Protein AF-A0A526YIU4-F1 (afdb_monomer_lite)

Structure (mmCIF, N/CA/C/O backbone):
data_AF-A0A526YIU4-F1
#
_entry.id   AF-A0A526YIU4-F1
#
loop_
_atom_site.group_PDB
_atom_site.id
_atom_site.type_symbol
_atom_site.label_atom_id
_atom_site.label_alt_id
_atom_site.label_comp_id
_atom_site.label_asym_id
_atom_site.label_entity_id
_atom_site.label_seq_id
_atom_site.pdbx_PDB_ins_code
_atom_site.Cartn_x
_atom_site.Cartn_y
_atom_site.Cartn_z
_atom_site.occupancy
_atom_site.B_iso_or_equiv
_atom_site.auth_seq_id
_atom_site.auth_comp_id
_atom_site.auth_asym_id
_atom_site.auth_atom_id
_atom_site.pdbx_PDB_model_num
ATOM 1 N N . MET A 1 1 ? 0.982 -14.135 4.148 1.00 79.31 1 MET A N 1
ATOM 2 C CA . MET A 1 1 ? 1.416 -13.807 5.526 1.00 79.31 1 MET A CA 1
ATOM 3 C C . MET A 1 1 ? 1.360 -12.302 5.798 1.00 79.31 1 MET A C 1
ATOM 5 O O . MET A 1 1 ? 0.554 -11.894 6.618 1.00 79.31 1 MET A O 1
ATOM 9 N N . MET A 1 2 ? 2.127 -11.466 5.082 1.00 83.75 2 MET A N 1
ATOM 10 C CA . MET A 1 2 ? 2.229 -10.020 5.371 1.00 83.75 2 MET A CA 1
ATOM 11 C C . MET A 1 2 ? 0.904 -9.249 5.286 1.00 83.75 2 MET A C 1
ATOM 13 O O . MET A 1 2 ? 0.633 -8.413 6.140 1.00 83.75 2 MET A O 1
ATOM 17 N N . ALA A 1 3 ? 0.043 -9.576 4.317 1.00 83.25 3 ALA A N 1
ATOM 18 C CA . ALA A 1 3 ? -1.279 -8.954 4.204 1.00 83.25 3 ALA A CA 1
ATOM 19 C C . ALA A 1 3 ? -2.161 -9.207 5.443 1.00 83.25 3 ALA A C 1
ATOM 21 O O . ALA A 1 3 ? -2.817 -8.293 5.928 1.00 83.25 3 ALA A O 1
ATOM 22 N N . ALA A 1 4 ? -2.128 -10.421 6.003 1.00 83.81 4 ALA A N 1
ATOM 23 C CA . ALA A 1 4 ? -2.887 -10.755 7.208 1.00 83.81 4 ALA A CA 1
ATOM 24 C C . ALA A 1 4 ? -2.382 -9.976 8.433 1.00 83.81 4 ALA A C 1
ATOM 26 O O . ALA A 1 4 ? -3.180 -9.481 9.223 1.00 83.81 4 ALA A O 1
ATOM 27 N N . ILE A 1 5 ? -1.060 -9.810 8.553 1.00 88.00 5 ILE A N 1
ATOM 28 C CA . ILE A 1 5 ? -0.438 -9.015 9.620 1.00 88.00 5 ILE A CA 1
ATOM 29 C C . ILE A 1 5 ? -0.831 -7.537 9.485 1.00 88.00 5 ILE A C 1
ATOM 31 O O . ILE A 1 5 ? -1.210 -6.918 10.475 1.00 88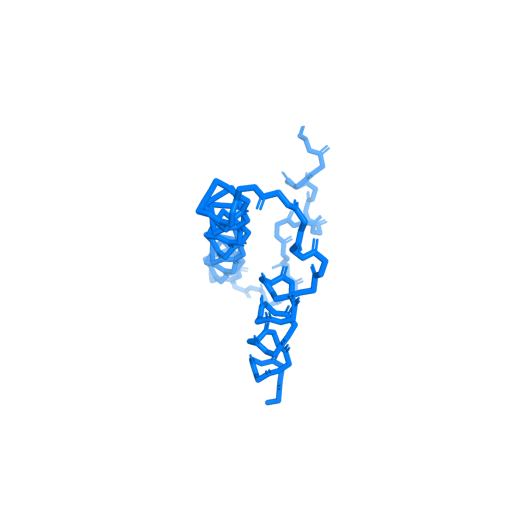.00 5 ILE A O 1
ATOM 35 N N . ALA A 1 6 ? -0.810 -6.983 8.268 1.00 83.38 6 ALA A N 1
ATOM 36 C CA . ALA A 1 6 ? -1.205 -5.597 8.015 1.00 83.38 6 ALA A CA 1
ATOM 37 C C . ALA A 1 6 ? -2.671 -5.331 8.397 1.00 83.38 6 ALA A C 1
ATOM 39 O O . ALA A 1 6 ? -2.966 -4.330 9.048 1.00 83.38 6 ALA A O 1
ATOM 40 N N . VAL A 1 7 ? -3.578 -6.253 8.056 1.00 85.62 7 VAL A N 1
ATOM 41 C CA . VAL A 1 7 ? -4.992 -6.162 8.450 1.00 85.62 7 VAL A CA 1
ATOM 42 C C . VAL A 1 7 ? -5.137 -6.228 9.970 1.00 85.62 7 VAL A C 1
ATOM 44 O O . VAL A 1 7 ? -5.838 -5.403 10.549 1.00 85.62 7 VAL A O 1
ATOM 47 N N . LEU A 1 8 ? -4.440 -7.151 10.636 1.00 88.31 8 LEU A N 1
ATOM 48 C CA . LEU A 1 8 ? -4.519 -7.316 12.089 1.00 88.31 8 LEU A CA 1
ATOM 49 C C . LEU A 1 8 ? -4.028 -6.065 12.835 1.00 88.31 8 LEU A C 1
ATOM 51 O O . LEU A 1 8 ? -4.695 -5.592 13.754 1.00 88.31 8 LEU A O 1
ATOM 55 N N . VAL A 1 9 ? -2.909 -5.480 12.399 1.00 84.81 9 VAL A N 1
ATOM 56 C CA . VAL A 1 9 ? -2.381 -4.230 12.966 1.00 84.81 9 VAL A CA 1
ATOM 57 C C . VAL A 1 9 ? -3.294 -3.042 12.651 1.00 84.81 9 VAL A C 1
ATOM 59 O O . VAL A 1 9 ? -3.504 -2.202 13.521 1.00 84.81 9 VAL A O 1
ATOM 62 N N . GLY A 1 10 ? -3.889 -2.981 11.455 1.00 80.62 10 GLY A N 1
ATOM 63 C CA . GLY A 1 10 ? -4.871 -1.953 11.098 1.00 80.62 10 GLY A CA 1
ATOM 64 C C . GLY A 1 10 ? -6.113 -1.993 11.994 1.00 80.62 10 GLY A C 1
ATOM 65 O O . GLY A 1 10 ? -6.550 -0.956 12.493 1.00 80.62 10 GLY A O 1
ATOM 66 N N . VAL A 1 11 ? -6.629 -3.193 12.275 1.00 81.25 11 VAL A N 1
ATOM 67 C CA . VAL A 1 11 ? -7.752 -3.394 13.204 1.00 81.25 11 VAL A CA 1
ATOM 68 C C . VAL A 1 11 ? -7.352 -3.019 14.632 1.00 81.25 11 VAL A C 1
ATOM 70 O O . VAL A 1 11 ? -8.083 -2.284 15.288 1.00 81.25 11 VAL A O 1
ATOM 73 N N . ALA A 1 12 ? -6.173 -3.436 15.101 1.00 81.00 12 ALA A N 1
ATOM 74 C CA . ALA A 1 12 ? -5.662 -3.051 16.418 1.00 81.00 12 ALA A CA 1
ATOM 75 C C . ALA A 1 12 ? -5.472 -1.526 16.551 1.00 81.00 12 ALA A C 1
ATOM 77 O O . ALA A 1 12 ? -5.809 -0.941 17.579 1.00 81.00 12 ALA A O 1
ATOM 78 N N . PHE A 1 13 ? -4.993 -0.854 15.499 1.00 76.94 13 PHE A N 1
ATOM 79 C CA . PHE A 1 13 ? -4.870 0.605 15.455 1.00 76.94 13 PHE A CA 1
ATOM 80 C C . PHE A 1 13 ? -6.232 1.304 15.532 1.00 76.94 13 PHE A C 1
ATOM 82 O O . PHE A 1 13 ? -6.347 2.375 16.134 1.00 76.94 13 PHE A O 1
ATOM 89 N N . MET A 1 14 ? -7.280 0.704 14.966 1.00 73.38 14 MET A N 1
ATOM 90 C CA . MET A 1 14 ? -8.635 1.230 15.097 1.00 73.38 14 MET A CA 1
ATOM 91 C C . MET A 1 14 ? -9.237 1.011 16.486 1.00 73.38 14 MET A C 1
ATOM 93 O O . MET A 1 14 ? -9.981 1.880 16.923 1.00 73.38 14 MET A O 1
ATOM 97 N N . THR A 1 15 ? -8.915 -0.086 17.185 1.00 73.25 15 THR A N 1
ATOM 98 C CA . THR A 1 15 ? -9.599 -0.498 18.430 1.00 73.25 15 THR A CA 1
ATOM 99 C C . THR A 1 15 ? -8.854 -0.191 19.734 1.00 73.25 15 THR A C 1
ATOM 101 O O . THR A 1 15 ? -9.474 -0.156 20.797 1.00 73.25 15 THR A O 1
ATOM 104 N N . ILE A 1 16 ? -7.541 0.053 19.709 1.00 73.19 16 ILE A N 1
ATOM 105 C CA . ILE A 1 16 ? -6.769 0.314 20.933 1.00 73.19 16 ILE A CA 1
ATOM 106 C C . ILE A 1 16 ? -6.850 1.801 21.319 1.00 73.19 16 ILE A C 1
ATOM 108 O O . ILE A 1 16 ? -6.550 2.705 20.528 1.00 73.19 16 ILE A O 1
ATOM 112 N N . GLY A 1 17 ? -7.231 2.054 22.576 1.00 68.12 17 GLY A N 1
ATOM 113 C CA . GLY A 1 17 ? -7.169 3.377 23.202 1.00 68.12 17 GLY A CA 1
ATOM 114 C C . GLY A 1 17 ? -8.312 4.331 22.844 1.00 68.12 17 GLY A C 1
ATOM 115 O O . GLY A 1 17 ? -8.094 5.542 22.860 1.00 68.12 17 GLY A O 1
ATOM 116 N N . LEU A 1 18 ? -9.508 3.826 22.518 1.00 63.31 18 LEU A N 1
ATOM 117 C CA . LEU A 1 18 ? -10.683 4.681 22.329 1.00 63.31 18 LEU A CA 1
ATOM 118 C C . LEU A 1 18 ? -11.075 5.337 23.664 1.00 63.31 18 LEU A C 1
ATOM 120 O O . LEU A 1 18 ? -11.607 4.690 24.563 1.00 63.31 18 LEU A O 1
ATOM 124 N N . ARG A 1 19 ? -10.788 6.634 23.794 1.00 62.22 19 ARG A N 1
ATOM 125 C CA . ARG A 1 19 ? -11.262 7.515 24.870 1.00 62.22 19 ARG A CA 1
ATOM 126 C C . ARG A 1 19 ? -11.790 8.792 24.211 1.00 62.22 19 ARG A C 1
ATOM 128 O O . ARG A 1 19 ? -11.064 9.395 23.426 1.00 62.22 19 ARG A O 1
ATOM 135 N N . GLY A 1 20 ? -13.025 9.189 24.521 1.00 69.44 20 GLY A N 1
ATOM 136 C CA . GLY A 1 20 ? -13.693 10.355 23.920 1.00 69.44 20 GLY A CA 1
ATOM 137 C C . GLY A 1 20 ? -14.716 9.987 22.837 1.00 69.44 20 GLY A C 1
ATOM 138 O O . GLY A 1 20 ? -15.299 8.905 22.885 1.00 69.44 20 GLY A O 1
ATOM 139 N N . ASP A 1 21 ? -14.942 10.894 21.883 1.00 73.25 21 ASP A N 1
ATOM 140 C CA . ASP A 1 21 ? -15.938 10.738 20.815 1.00 73.25 21 ASP A CA 1
ATOM 141 C C . ASP A 1 21 ? -15.480 9.706 19.768 1.00 73.25 21 ASP A C 1
ATOM 143 O O . ASP A 1 21 ? -14.576 9.941 18.960 1.00 73.25 21 ASP A O 1
ATOM 147 N N . LEU A 1 22 ? -16.069 8.511 19.845 1.00 69.31 22 LEU A N 1
ATOM 148 C CA . LEU A 1 22 ? -15.649 7.332 19.085 1.00 69.31 22 LEU A CA 1
ATOM 149 C C . LEU A 1 22 ? -15.761 7.557 17.573 1.00 69.31 22 LEU A C 1
ATOM 151 O O . LEU A 1 22 ? -14.899 7.095 16.829 1.00 69.31 22 LEU A O 1
ATOM 155 N N . ALA A 1 23 ? -16.786 8.286 17.123 1.00 73.44 23 ALA A N 1
ATOM 156 C CA . ALA A 1 23 ? -17.013 8.548 15.706 1.00 73.44 23 ALA A CA 1
ATOM 157 C C . ALA A 1 23 ? -15.894 9.420 15.120 1.00 73.44 23 ALA A C 1
ATOM 159 O O . ALA A 1 23 ? -15.291 9.058 14.111 1.00 73.44 23 ALA A O 1
ATOM 160 N N . PHE A 1 24 ? -15.538 10.503 15.815 1.00 72.94 24 PHE A N 1
ATOM 161 C CA . PHE A 1 24 ? -14.502 11.433 15.368 1.00 72.94 24 PHE A CA 1
ATOM 162 C C . PHE A 1 24 ? -13.100 10.799 15.348 1.00 72.94 24 PHE A C 1
ATOM 164 O O . PHE A 1 24 ? -12.334 10.963 14.396 1.00 72.94 24 PHE A O 1
ATOM 171 N N . VAL A 1 25 ? -12.754 10.028 16.386 1.00 76.25 25 VAL A N 1
ATOM 172 C CA . VAL A 1 25 ? -11.445 9.356 16.470 1.00 76.25 25 VAL A CA 1
ATOM 173 C C . VAL A 1 25 ? -11.307 8.277 15.396 1.00 76.25 25 VAL A C 1
ATOM 175 O O . VAL A 1 25 ? -10.232 8.131 14.805 1.00 76.25 25 VAL A O 1
ATOM 178 N N . VAL A 1 26 ? -12.375 7.522 15.132 1.00 77.19 26 VAL A N 1
ATOM 179 C CA . VAL A 1 26 ? -12.374 6.481 14.100 1.00 77.19 26 VAL A CA 1
ATOM 180 C C . VAL A 1 26 ? -12.297 7.095 12.704 1.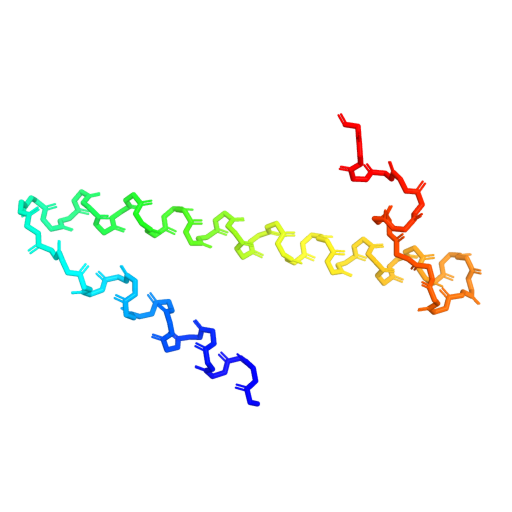00 77.19 26 VAL A C 1
ATOM 182 O O . VAL A 1 26 ? -11.507 6.605 11.901 1.00 77.19 26 VAL A O 1
ATOM 185 N N . GLU A 1 27 ? -13.015 8.186 12.423 1.00 79.94 27 GLU A N 1
ATOM 186 C CA . GLU A 1 27 ? -12.970 8.877 11.126 1.00 79.94 27 GLU A CA 1
ATOM 187 C C . GLU A 1 27 ? -11.558 9.390 10.797 1.00 79.94 27 GLU A C 1
ATOM 189 O O . GLU A 1 27 ? -11.014 9.098 9.728 1.00 79.94 27 GLU A O 1
ATOM 194 N N . LEU A 1 28 ? -10.900 10.056 11.752 1.00 81.31 28 LEU A N 1
ATOM 195 C CA . LEU A 1 28 ? -9.538 10.562 11.562 1.00 81.31 28 LEU A CA 1
ATOM 196 C C . LEU A 1 28 ? -8.525 9.423 11.341 1.00 81.31 28 LEU A C 1
ATOM 198 O O . LEU A 1 28 ? -7.625 9.520 10.501 1.00 81.31 28 LEU A O 1
ATOM 202 N N . ARG A 1 29 ? -8.668 8.315 12.082 1.00 80.62 29 ARG A N 1
ATOM 203 C CA . ARG A 1 29 ? -7.815 7.125 11.923 1.00 80.62 29 ARG A CA 1
ATOM 204 C C . ARG A 1 29 ? -8.081 6.407 10.601 1.00 80.62 29 ARG A C 1
ATOM 206 O O . ARG A 1 29 ? -7.122 5.946 9.982 1.00 80.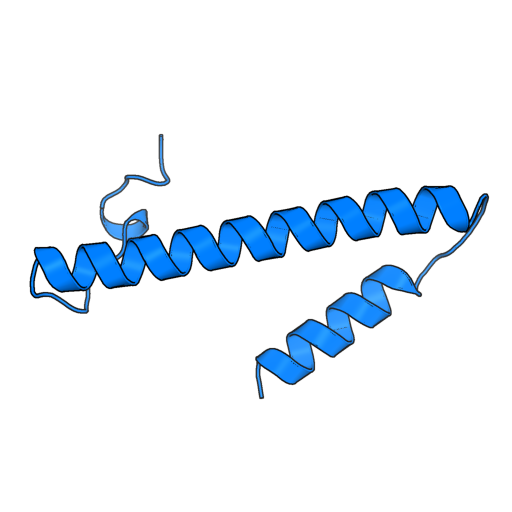62 29 ARG A O 1
ATOM 213 N N . ALA A 1 30 ? -9.336 6.348 10.154 1.00 82.56 30 ALA A N 1
ATOM 214 C CA . ALA A 1 30 ? -9.729 5.774 8.870 1.00 82.56 30 ALA A CA 1
ATOM 215 C C . ALA A 1 30 ? -9.098 6.547 7.711 1.00 82.56 30 ALA A C 1
ATOM 217 O O . ALA A 1 30 ? -8.453 5.943 6.854 1.00 82.56 30 ALA A O 1
ATOM 218 N N . ALA A 1 31 ? -9.207 7.878 7.730 1.00 85.25 31 ALA A N 1
ATOM 219 C CA . ALA A 1 31 ? -8.608 8.744 6.720 1.00 85.25 31 ALA A CA 1
ATOM 220 C C . ALA A 1 31 ? -7.083 8.568 6.660 1.00 85.25 31 ALA A C 1
ATOM 222 O O . ALA A 1 31 ? -6.508 8.430 5.579 1.00 85.25 31 ALA A O 1
ATOM 223 N N . ARG A 1 32 ? -6.418 8.485 7.821 1.00 85.94 32 ARG A N 1
ATOM 224 C CA . ARG A 1 32 ? -4.969 8.252 7.890 1.00 85.94 32 ARG A CA 1
ATOM 225 C C . ARG A 1 32 ? -4.568 6.883 7.337 1.00 85.94 32 ARG A C 1
ATOM 227 O O . ARG A 1 32 ? -3.577 6.787 6.615 1.00 85.94 32 ARG A O 1
ATOM 234 N N . LEU A 1 33 ? -5.326 5.833 7.656 1.00 87.12 33 LEU A N 1
ATOM 235 C CA . LEU A 1 33 ? -5.077 4.488 7.137 1.00 87.12 33 LEU A CA 1
ATOM 236 C C . LEU A 1 33 ? -5.278 4.437 5.615 1.00 87.12 33 LEU A C 1
ATOM 238 O O . LEU A 1 33 ? -4.423 3.913 4.905 1.00 87.12 33 LEU A O 1
ATOM 242 N N . ALA A 1 34 ? -6.356 5.045 5.112 1.00 88.12 34 ALA A N 1
ATOM 243 C CA . ALA A 1 34 ? -6.641 5.142 3.684 1.00 88.12 34 ALA A CA 1
ATOM 244 C C . ALA A 1 34 ? -5.530 5.885 2.926 1.00 88.12 34 ALA A C 1
ATOM 246 O O . ALA A 1 34 ? -5.087 5.414 1.879 1.00 88.12 34 ALA A O 1
ATOM 247 N N . ALA A 1 35 ? -5.021 6.989 3.483 1.00 90.88 35 ALA A N 1
ATOM 248 C CA . ALA A 1 35 ? -3.902 7.725 2.901 1.00 90.88 35 ALA A CA 1
ATOM 249 C C . ALA A 1 35 ? -2.629 6.865 2.805 1.00 90.88 35 ALA A C 1
ATOM 251 O O . ALA A 1 35 ? -2.000 6.822 1.751 1.00 90.88 35 ALA A O 1
ATOM 252 N N . MET A 1 36 ? -2.274 6.124 3.862 1.00 89.50 36 MET A N 1
ATOM 253 C CA . MET A 1 36 ? -1.106 5.230 3.838 1.00 89.50 36 MET A CA 1
ATOM 254 C C . MET A 1 36 ? -1.247 4.112 2.798 1.00 89.50 36 MET A C 1
ATOM 256 O O . MET A 1 36 ? -0.287 3.807 2.091 1.00 89.50 36 MET A O 1
ATOM 260 N N . VAL A 1 37 ? -2.441 3.521 2.673 1.00 91.62 37 VAL A N 1
ATOM 261 C CA . VAL A 1 37 ? -2.720 2.492 1.659 1.00 91.62 37 VAL A CA 1
ATOM 262 C C . VAL A 1 37 ? -2.590 3.073 0.251 1.00 91.62 37 VAL A C 1
ATOM 264 O O . VAL A 1 37 ? -1.925 2.473 -0.591 1.00 91.62 37 VAL A O 1
ATOM 267 N N . LEU A 1 38 ? -3.173 4.250 0.004 1.00 92.62 38 LEU A N 1
ATOM 268 C CA . LEU A 1 38 ? -3.109 4.924 -1.291 1.00 92.62 38 LEU A CA 1
ATOM 269 C C . LEU A 1 38 ? -1.660 5.206 -1.707 1.00 92.62 38 LEU A C 1
ATOM 271 O O . LEU A 1 38 ? -1.261 4.867 -2.821 1.00 92.62 38 LEU A O 1
ATOM 275 N N . VAL A 1 39 ? -0.863 5.771 -0.795 1.00 92.44 39 VAL A N 1
ATOM 276 C CA . VAL A 1 39 ? 0.559 6.052 -1.036 1.00 92.44 39 VAL A CA 1
ATOM 277 C C . VAL A 1 39 ? 1.331 4.758 -1.291 1.00 92.44 39 VAL A C 1
ATOM 279 O O . VAL A 1 39 ? 2.086 4.681 -2.256 1.00 92.44 39 VAL A O 1
ATOM 282 N N . GLY A 1 40 ? 1.103 3.708 -0.496 1.00 91.25 40 GLY A N 1
ATOM 283 C CA . GLY A 1 40 ? 1.757 2.412 -0.693 1.00 91.25 40 GLY A CA 1
ATOM 284 C C . GLY A 1 40 ? 1.470 1.799 -2.067 1.00 91.25 40 GLY A C 1
ATOM 285 O O . GLY A 1 40 ? 2.387 1.310 -2.729 1.00 91.25 40 GLY A O 1
ATOM 286 N N . VAL A 1 41 ? 0.219 1.874 -2.535 1.00 92.88 41 VAL A N 1
ATOM 287 C CA . VAL A 1 41 ? -0.159 1.417 -3.883 1.00 92.88 41 VAL A CA 1
ATOM 288 C C . VAL A 1 41 ? 0.519 2.268 -4.956 1.00 92.88 41 VAL A C 1
ATOM 290 O O . VAL A 1 41 ? 1.086 1.712 -5.895 1.00 92.88 41 VAL A O 1
ATOM 293 N N . ALA A 1 42 ? 0.521 3.595 -4.811 1.00 91.81 42 ALA A N 1
ATOM 294 C CA . ALA A 1 42 ? 1.173 4.492 -5.763 1.00 91.81 42 ALA A CA 1
ATOM 295 C C . ALA A 1 42 ? 2.681 4.203 -5.892 1.00 91.81 42 ALA A C 1
ATOM 297 O O . ALA A 1 42 ? 3.199 4.113 -7.006 1.00 91.81 42 ALA A O 1
ATOM 298 N N . VAL A 1 43 ? 3.375 3.972 -4.773 1.00 90.06 43 VAL A N 1
ATOM 299 C CA . VAL A 1 43 ? 4.805 3.619 -4.753 1.00 90.06 43 VAL A CA 1
ATOM 300 C C . VAL A 1 43 ? 5.056 2.250 -5.392 1.00 90.06 43 VAL A C 1
ATOM 302 O O . VAL A 1 43 ? 6.008 2.094 -6.163 1.00 90.06 43 VAL A O 1
ATOM 305 N N . ALA A 1 44 ? 4.196 1.262 -5.129 1.00 89.94 44 ALA A N 1
ATOM 306 C CA . ALA A 1 44 ? 4.298 -0.058 -5.748 1.00 89.94 44 ALA A CA 1
ATOM 307 C C . ALA A 1 44 ? 4.126 0.015 -7.274 1.00 89.94 44 ALA A C 1
ATOM 309 O O . ALA A 1 44 ? 4.934 -0.549 -8.012 1.00 89.94 44 ALA A O 1
ATOM 310 N N . VAL A 1 45 ? 3.122 0.759 -7.751 1.00 92.00 45 VAL A N 1
ATOM 311 C CA . VAL A 1 45 ? 2.891 0.972 -9.187 1.00 92.00 45 VAL A CA 1
ATOM 312 C C . VAL A 1 45 ? 4.067 1.713 -9.818 1.00 92.00 45 VAL A C 1
ATOM 314 O O . VAL A 1 45 ? 4.585 1.256 -10.835 1.00 92.00 45 VAL A O 1
ATOM 317 N N . SER A 1 46 ? 4.539 2.796 -9.191 1.00 90.00 46 SER A N 1
ATOM 318 C CA . SER A 1 46 ? 5.716 3.543 -9.649 1.00 90.00 46 SER A CA 1
ATOM 319 C C . SER A 1 46 ? 6.930 2.625 -9.801 1.00 90.00 46 SER A C 1
ATOM 321 O O . SER A 1 46 ? 7.575 2.619 -10.845 1.00 90.00 46 SER A O 1
ATOM 323 N N . THR A 1 47 ? 7.175 1.753 -8.819 1.00 90.50 47 THR A N 1
ATOM 324 C CA . THR A 1 47 ? 8.271 0.778 -8.862 1.00 90.50 47 THR A CA 1
ATOM 325 C C . THR A 1 47 ? 8.145 -0.182 -10.044 1.00 90.50 47 THR A C 1
ATOM 327 O O . THR A 1 47 ? 9.105 -0.352 -10.790 1.00 90.50 47 THR A 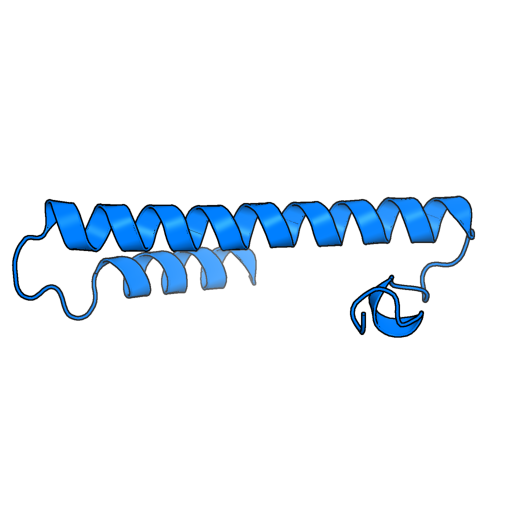O 1
ATOM 330 N N . VAL A 1 48 ? 6.974 -0.786 -10.262 1.00 91.50 48 VAL A N 1
ATOM 331 C CA . VAL A 1 48 ? 6.778 -1.739 -11.370 1.00 91.50 48 VAL A CA 1
ATOM 332 C C . VAL A 1 48 ? 6.926 -1.050 -12.726 1.00 91.50 48 VAL A C 1
ATOM 334 O O . VAL A 1 48 ? 7.591 -1.589 -13.613 1.00 91.50 48 VAL A O 1
ATOM 337 N N . VAL A 1 49 ? 6.359 0.148 -12.892 1.00 89.44 49 VAL A N 1
ATOM 338 C CA . VAL A 1 49 ? 6.497 0.938 -14.126 1.00 89.44 49 VAL A CA 1
ATOM 339 C C . VAL A 1 49 ? 7.965 1.258 -14.386 1.00 89.44 49 VAL A C 1
ATOM 341 O O . VAL A 1 49 ? 8.458 1.020 -15.487 1.00 89.44 49 VAL A O 1
ATOM 344 N N . PHE A 1 50 ? 8.688 1.715 -13.366 1.00 86.44 50 PHE A N 1
ATOM 345 C CA . PHE A 1 50 ? 10.094 2.077 -13.491 1.00 86.44 50 PHE A CA 1
ATOM 346 C C . PHE A 1 50 ? 10.971 0.869 -13.840 1.00 86.44 50 PHE A C 1
ATOM 348 O O . PHE A 1 50 ? 11.784 0.923 -14.762 1.00 86.44 50 PHE A O 1
ATOM 355 N N . GLN A 1 51 ? 10.744 -0.261 -13.166 1.00 89.44 51 GLN A N 1
ATOM 356 C CA . GLN A 1 51 ? 11.429 -1.518 -13.463 1.00 89.44 51 GLN A CA 1
ATOM 357 C C . GLN A 1 51 ? 11.142 -2.011 -14.887 1.00 89.44 51 GLN A C 1
ATOM 359 O O . GLN A 1 51 ? 12.030 -2.573 -15.528 1.00 89.44 51 GLN A O 1
ATOM 364 N N . THR A 1 52 ? 9.924 -1.779 -15.391 1.00 90.19 52 THR A N 1
ATOM 365 C CA . THR A 1 52 ? 9.522 -2.147 -16.757 1.00 90.19 52 THR A CA 1
ATOM 366 C C . THR A 1 52 ? 10.213 -1.266 -17.796 1.00 90.19 52 THR A C 1
ATOM 368 O O . THR A 1 52 ? 10.781 -1.789 -18.750 1.00 90.19 52 THR A O 1
ATOM 371 N N . VAL A 1 53 ? 10.221 0.057 -17.598 1.00 89.12 53 VAL A N 1
ATOM 372 C CA . VAL A 1 53 ? 10.841 1.021 -18.525 1.00 89.12 53 VAL A CA 1
ATOM 373 C C . VAL A 1 53 ? 12.360 0.853 -18.577 1.00 89.12 53 VAL A C 1
ATOM 375 O O . VAL A 1 53 ? 12.945 0.874 -19.655 1.00 89.12 53 VAL A O 1
ATOM 378 N N . CYS A 1 54 ? 13.006 0.641 -17.430 1.00 87.19 54 CYS A N 1
ATOM 379 C CA . CYS A 1 54 ? 14.454 0.445 -17.364 1.00 87.19 54 CYS A CA 1
ATOM 380 C C . CYS A 1 54 ? 14.900 -0.988 -17.683 1.00 87.19 54 CYS A C 1
ATOM 382 O O . CYS A 1 54 ? 16.102 -1.250 -17.667 1.00 87.19 54 CYS A O 1
ATOM 384 N N . ALA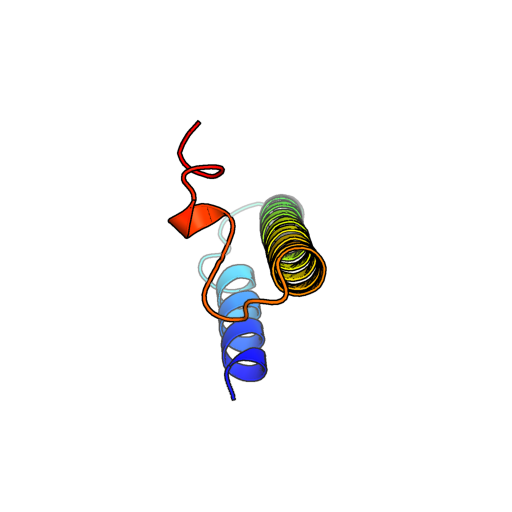 A 1 55 ? 13.962 -1.918 -17.911 1.00 85.50 55 ALA A N 1
ATOM 385 C CA . ALA A 1 55 ? 14.225 -3.352 -18.046 1.00 85.50 55 ALA A CA 1
ATOM 386 C C . ALA A 1 55 ? 15.129 -3.913 -16.924 1.00 85.50 55 ALA A C 1
ATOM 388 O O . ALA A 1 55 ? 15.935 -4.818 -17.142 1.00 85.50 55 ALA A O 1
ATOM 389 N N . ASN A 1 56 ? 15.006 -3.367 -15.708 1.00 80.62 56 ASN A N 1
ATOM 390 C CA . ASN A 1 56 ? 15.850 -3.717 -14.570 1.00 80.62 56 ASN A CA 1
ATOM 391 C C . ASN A 1 56 ? 15.017 -3.840 -13.293 1.00 80.62 56 ASN A C 1
ATO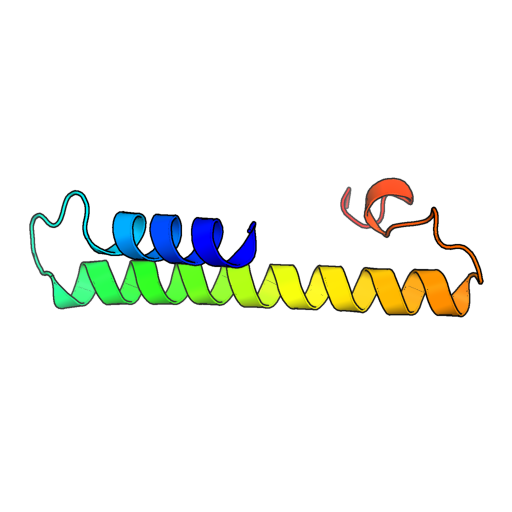M 393 O O . ASN A 1 56 ? 14.421 -2.874 -12.829 1.00 80.62 56 ASN A O 1
ATOM 397 N N . ARG A 1 57 ? 15.032 -5.030 -12.686 1.00 80.38 57 ARG A N 1
ATOM 398 C CA . ARG A 1 57 ? 14.276 -5.347 -11.463 1.00 80.38 57 ARG A CA 1
ATOM 399 C C . ARG A 1 57 ? 14.904 -4.837 -10.166 1.00 80.38 57 ARG A C 1
ATOM 401 O O . ARG A 1 57 ? 14.255 -4.914 -9.131 1.00 80.38 57 ARG A O 1
ATOM 408 N N . ILE A 1 58 ? 16.148 -4.358 -10.201 1.00 81.19 58 ILE A N 1
ATOM 409 C CA . ILE A 1 58 ? 16.871 -3.916 -8.995 1.00 81.19 58 ILE A CA 1
ATOM 410 C C . ILE A 1 58 ? 16.564 -2.449 -8.662 1.00 81.19 58 ILE A C 1
ATOM 412 O O . ILE A 1 58 ? 16.678 -2.033 -7.513 1.00 81.19 58 ILE A O 1
ATOM 416 N N . ILE A 1 59 ? 16.151 -1.660 -9.654 1.00 78.12 59 ILE A N 1
ATOM 417 C CA . ILE A 1 59 ? 15.955 -0.222 -9.490 1.00 78.12 59 ILE A CA 1
ATOM 418 C C . ILE A 1 59 ? 14.572 0.051 -8.893 1.00 78.12 59 ILE A C 1
ATOM 420 O O . ILE A 1 59 ? 13.546 -0.360 -9.436 1.00 78.12 59 ILE A O 1
ATOM 424 N N . THR A 1 60 ? 14.551 0.782 -7.784 1.00 84.56 60 THR A N 1
ATOM 425 C CA . THR A 1 60 ? 13.352 1.399 -7.209 1.00 84.56 60 THR A CA 1
ATOM 426 C C . THR A 1 60 ? 13.532 2.920 -7.203 1.00 84.56 60 THR A C 1
ATOM 428 O O . THR A 1 60 ? 14.670 3.396 -7.132 1.00 84.56 60 THR A O 1
ATOM 431 N N . PRO A 1 61 ? 12.445 3.712 -7.261 1.00 76.25 61 PRO A N 1
ATOM 432 C CA . PRO A 1 61 ? 12.541 5.176 -7.266 1.00 76.25 61 PRO A CA 1
ATOM 433 C C . PRO A 1 61 ? 13.301 5.731 -6.047 1.00 76.25 61 PRO A C 1
ATOM 435 O O . PRO A 1 61 ? 14.048 6.699 -6.177 1.00 76.25 61 PRO A O 1
ATOM 438 N N . SER A 1 62 ? 13.196 5.072 -4.889 1.00 78.12 62 SER A N 1
ATOM 439 C CA . SER A 1 62 ? 13.941 5.429 -3.676 1.00 78.12 62 SER A CA 1
ATOM 440 C C . SER A 1 62 ? 15.456 5.228 -3.803 1.00 78.12 62 SER A C 1
ATOM 442 O O . SER A 1 62 ? 16.216 6.066 -3.333 1.00 78.12 62 SER A O 1
ATOM 444 N N . ILE A 1 63 ? 15.916 4.172 -4.489 1.00 78.69 63 ILE A N 1
ATOM 445 C CA . ILE A 1 63 ? 17.350 3.934 -4.749 1.00 78.69 63 ILE A CA 1
ATOM 446 C C . ILE A 1 63 ? 17.918 4.987 -5.711 1.00 78.69 63 ILE A C 1
ATOM 448 O O . ILE A 1 63 ? 19.093 5.331 -5.627 1.00 78.69 63 ILE A O 1
ATOM 452 N N . MET A 1 64 ? 17.085 5.528 -6.603 1.00 78.75 64 MET A N 1
ATOM 453 C CA . MET A 1 64 ? 17.486 6.568 -7.552 1.00 78.75 64 MET A CA 1
ATOM 454 C C . MET A 1 64 ? 17.511 7.980 -6.942 1.00 78.75 64 MET A C 1
ATOM 456 O O . MET A 1 64 ? 17.964 8.916 -7.594 1.00 78.75 64 MET A O 1
ATOM 460 N N . GLY A 1 65 ? 17.038 8.136 -5.701 1.00 76.62 65 GLY A N 1
ATOM 461 C CA . GLY A 1 65 ? 16.977 9.422 -5.006 1.00 76.62 65 GLY A CA 1
ATOM 462 C C . GLY A 1 65 ? 15.731 10.256 -5.313 1.00 76.62 65 GLY A C 1
ATOM 463 O O . GLY A 1 65 ? 15.676 11.413 -4.917 1.00 76.62 65 GLY A O 1
ATOM 464 N N . LEU A 1 66 ? 14.715 9.693 -5.979 1.00 74.25 66 LEU A N 1
ATOM 465 C CA . LEU A 1 66 ? 13.475 10.416 -6.303 1.00 74.25 66 LEU A CA 1
ATOM 466 C C . LEU A 1 66 ? 12.584 10.655 -5.066 1.00 74.25 66 LEU A C 1
ATOM 468 O O . LEU A 1 66 ? 11.766 11.563 -5.074 1.00 74.25 66 LEU A O 1
ATOM 472 N N . ASP A 1 67 ? 12.757 9.848 -4.015 1.00 74.69 67 ASP A N 1
ATOM 473 C CA . ASP A 1 67 ? 12.077 9.985 -2.712 1.00 74.69 67 ASP A CA 1
ATOM 474 C C . ASP A 1 67 ? 12.830 10.934 -1.749 1.00 74.69 67 ASP A C 1
ATOM 476 O O . ASP A 1 67 ? 12.372 11.192 -0.642 1.00 74.69 67 ASP A O 1
ATOM 480 N N . ALA A 1 68 ? 14.011 11.431 -2.149 1.00 68.44 68 ALA A N 1
ATOM 481 C CA . ALA A 1 68 ? 14.879 12.274 -1.319 1.00 68.44 68 ALA A CA 1
ATOM 482 C C . ALA A 1 68 ? 14.678 13.791 -1.528 1.00 68.44 68 ALA A C 1
ATOM 484 O O . ALA A 1 68 ? 15.396 14.575 -0.904 1.00 68.44 68 ALA A O 1
ATOM 485 N N . LEU A 1 69 ? 13.750 14.194 -2.406 1.00 54.06 69 LEU A N 1
ATOM 486 C CA . LEU A 1 69 ? 13.420 15.588 -2.734 1.00 54.06 69 LEU A CA 1
ATOM 487 C C . LEU A 1 69 ? 12.051 15.971 -2.160 1.00 54.06 69 LEU A C 1
ATOM 489 O O . LEU A 1 69 ? 11.973 17.044 -1.523 1.00 54.06 69 LEU A O 1
#

pLDDT: mean 81.67, std 8.25, range [54.06, 92.88]

Sequence (69 aa):
MMAAIAVLVGVAFMTIGLRGDLAFVVELRAARLAAMVLVGVAVAVSTVVFQTVCANRIITPSIMGLDAL

Foldseek 3Di:
DVVVVVVVVLVCQLPPDDDDDSVVVNVVSVVVVVVVVVVVVVQVVQLVVVCVVVVHNVDGCVVVCVVVD

Radius of gyration: 16.74 Å; chains: 1; bounding box: 34×29×43 Å

Secondary structure (DSSP, 8-state):
-HHHHHHHHHHHHHHTT--S-HHHHHHHHHHHHHHHHHHHHHHHHHHHHHHHHTT-TT--TTTTTTT--